Protein AF-A0A259RGH3-F1 (afdb_monomer_lite)

Structure (mmCIF, N/CA/C/O backbone):
data_AF-A0A259RGH3-F1
#
_entry.id   AF-A0A259RGH3-F1
#
loop_
_atom_site.group_PDB
_atom_site.id
_atom_site.type_symbol
_atom_site.label_atom_id
_atom_site.label_alt_id
_atom_site.label_comp_id
_atom_site.label_asym_id
_atom_site.label_entity_id
_atom_site.label_seq_id
_atom_site.pdbx_PDB_ins_code
_atom_site.Cartn_x
_atom_site.Cartn_y
_atom_site.Cartn_z
_atom_site.occupancy
_atom_site.B_iso_or_equiv
_atom_site.auth_seq_id
_atom_site.auth_comp_id
_atom_site.auth_asym_id
_atom_site.auth_atom_id
_atom_site.pdbx_PDB_model_num
ATOM 1 N N . ALA A 1 1 ? 30.857 -20.198 -21.479 1.00 53.97 1 ALA A N 1
ATOM 2 C CA . ALA A 1 1 ? 29.963 -19.328 -22.277 1.00 53.97 1 ALA A CA 1
ATOM 3 C C . ALA A 1 1 ? 29.458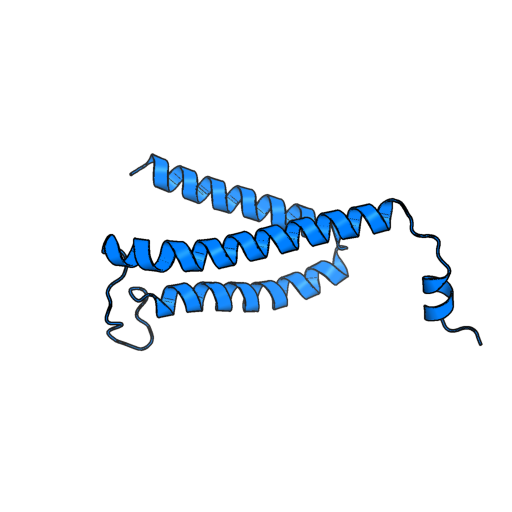 -18.196 -21.386 1.00 53.97 1 ALA A C 1
ATOM 5 O O . ALA A 1 1 ? 29.172 -18.484 -20.229 1.00 53.97 1 ALA A O 1
ATOM 6 N N . PRO A 1 2 ? 29.380 -16.932 -21.845 1.00 65.44 2 PRO A N 1
ATOM 7 C CA . PRO A 1 2 ? 28.817 -15.862 -21.025 1.00 65.44 2 PRO A CA 1
ATOM 8 C C . PRO A 1 2 ? 27.356 -16.197 -20.706 1.00 65.44 2 PRO A C 1
ATOM 10 O O . PRO A 1 2 ? 26.557 -16.416 -21.618 1.00 65.44 2 PRO A O 1
ATOM 13 N N . THR A 1 3 ? 27.034 -16.291 -19.418 1.00 82.12 3 THR A N 1
ATOM 14 C CA . THR A 1 3 ? 25.690 -16.603 -18.925 1.00 82.12 3 THR A CA 1
ATOM 15 C C . THR A 1 3 ? 24.728 -15.462 -19.257 1.00 82.12 3 THR A C 1
ATOM 17 O O . THR A 1 3 ? 25.129 -14.304 -19.386 1.00 82.12 3 THR A O 1
ATOM 20 N N . ILE A 1 4 ? 23.441 -15.778 -19.409 1.00 77.31 4 ILE A N 1
ATOM 21 C CA . ILE A 1 4 ? 22.385 -14.796 -19.711 1.00 77.31 4 ILE A CA 1
ATOM 22 C C . ILE A 1 4 ? 22.381 -13.658 -18.671 1.00 77.31 4 ILE A C 1
ATOM 24 O O . ILE A 1 4 ? 22.242 -12.495 -19.041 1.00 77.31 4 ILE A O 1
ATOM 28 N N . ALA A 1 5 ? 22.667 -13.975 -17.404 1.00 75.25 5 ALA A N 1
ATOM 29 C CA . ALA A 1 5 ? 22.832 -13.005 -16.320 1.00 75.25 5 ALA A CA 1
ATOM 30 C C . ALA A 1 5 ? 23.912 -11.949 -16.618 1.00 75.25 5 ALA A C 1
ATOM 32 O O . ALA A 1 5 ? 23.647 -10.754 -16.532 1.00 75.25 5 ALA A O 1
ATOM 33 N N . ALA A 1 6 ? 25.088 -12.369 -17.096 1.00 79.62 6 ALA A N 1
ATOM 34 C CA . ALA A 1 6 ? 26.173 -11.450 -17.426 1.00 79.62 6 ALA A CA 1
ATOM 35 C C . ALA A 1 6 ? 25.839 -10.522 -18.604 1.00 79.62 6 ALA A C 1
ATOM 37 O O . ALA A 1 6 ? 26.497 -9.501 -18.762 1.00 79.62 6 ALA A O 1
ATOM 38 N N . ARG A 1 7 ? 24.858 -10.858 -19.457 1.00 78.75 7 ARG A N 1
ATOM 39 C CA . ARG A 1 7 ? 24.361 -9.952 -20.508 1.00 78.75 7 ARG A CA 1
ATOM 40 C C . ARG A 1 7 ? 23.325 -8.966 -19.975 1.00 78.75 7 ARG A C 1
ATOM 42 O O . ARG A 1 7 ? 23.298 -7.838 -20.451 1.00 78.75 7 ARG A O 1
ATOM 49 N N . ILE A 1 8 ? 22.516 -9.378 -18.999 1.00 74.81 8 ILE A N 1
ATOM 50 C CA . ILE A 1 8 ? 21.540 -8.513 -18.328 1.00 74.81 8 ILE A CA 1
ATOM 51 C C . ILE A 1 8 ? 22.256 -7.429 -17.511 1.00 74.81 8 ILE A C 1
ATOM 53 O O . ILE A 1 8 ? 21.895 -6.265 -17.639 1.00 74.81 8 ILE A O 1
ATOM 57 N N . ASP A 1 9 ? 23.326 -7.769 -16.786 1.00 76.62 9 ASP A N 1
ATOM 58 C CA . ASP A 1 9 ? 24.117 -6.792 -16.010 1.00 76.62 9 ASP A CA 1
ATOM 59 C C . ASP A 1 9 ? 24.797 -5.722 -16.874 1.00 76.62 9 ASP A C 1
ATOM 61 O O . ASP A 1 9 ? 25.083 -4.619 -16.417 1.00 7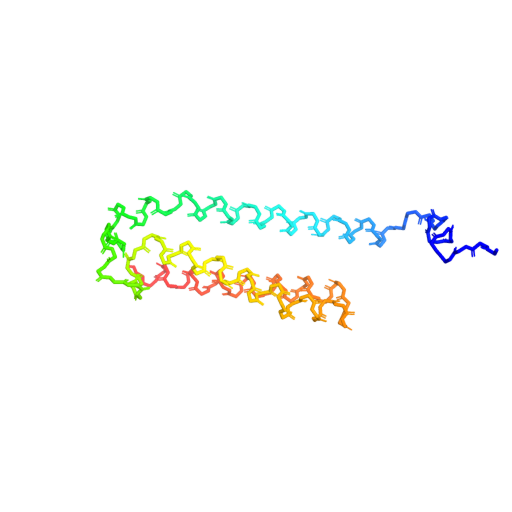6.62 9 ASP A O 1
ATOM 65 N N . ARG A 1 10 ? 25.063 -6.036 -18.146 1.00 80.12 10 ARG A N 1
ATOM 66 C CA . ARG A 1 10 ? 25.689 -5.103 -19.094 1.00 80.12 10 ARG A CA 1
ATOM 67 C C . ARG A 1 10 ? 24.685 -4.149 -19.731 1.00 80.12 10 ARG A C 1
ATOM 69 O O . ARG A 1 10 ? 25.103 -3.248 -20.457 1.00 80.12 10 ARG A O 1
ATOM 76 N N . LEU A 1 11 ? 23.381 -4.360 -19.532 1.00 73.94 11 LEU A N 1
ATOM 77 C CA . LEU A 1 11 ? 22.373 -3.478 -20.102 1.00 73.94 11 LEU A CA 1
ATOM 78 C C . LEU A 1 11 ? 22.420 -2.132 -19.370 1.00 73.94 11 LEU A C 1
ATOM 80 O O . LEU A 1 11 ? 22.258 -2.091 -18.149 1.00 73.94 11 LEU A O 1
ATOM 84 N N . PRO A 1 12 ? 22.622 -1.018 -20.094 1.00 75.50 12 PRO A N 1
ATOM 85 C CA . PRO A 1 12 ? 22.662 0.292 -19.472 1.00 75.50 12 PRO A CA 1
ATOM 86 C C . PRO A 1 12 ? 21.317 0.575 -18.785 1.00 75.50 12 PRO A C 1
ATOM 88 O O . PRO A 1 12 ? 20.261 0.273 -19.358 1.00 75.50 12 PRO A O 1
AT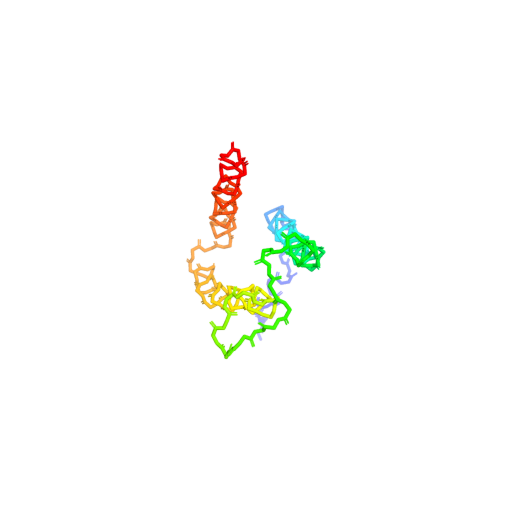OM 91 N N . PRO A 1 13 ? 21.321 1.156 -17.572 1.00 72.12 13 PRO A N 1
ATOM 92 C CA . PRO A 1 13 ? 20.100 1.461 -16.840 1.00 72.12 13 PRO A CA 1
ATOM 93 C C . PRO A 1 13 ? 19.189 2.356 -17.686 1.00 72.12 13 PRO A C 1
ATOM 95 O O . PRO A 1 13 ? 19.475 3.525 -17.947 1.00 72.12 13 PRO A O 1
ATOM 98 N N . SER A 1 14 ? 18.079 1.783 -18.151 1.00 83.12 14 SER A N 1
ATOM 99 C CA . SER A 1 14 ? 17.130 2.481 -19.013 1.00 83.12 14 SER A CA 1
ATOM 100 C C . SER A 1 14 ? 16.132 3.292 -18.187 1.00 83.12 14 SER A C 1
ATOM 102 O O . SER A 1 14 ? 15.783 2.937 -17.056 1.00 83.12 14 SER A O 1
ATOM 104 N N . LYS A 1 15 ? 15.598 4.368 -18.778 1.00 81.81 15 LYS A N 1
ATOM 105 C CA . LYS A 1 15 ? 14.539 5.188 -18.158 1.00 81.81 15 LYS A CA 1
ATOM 106 C C . LYS A 1 15 ? 13.326 4.343 -17.741 1.00 81.81 15 LYS A C 1
ATOM 108 O O . LYS A 1 15 ? 12.723 4.610 -16.709 1.00 81.81 15 LYS A O 1
ATOM 113 N N . THR A 1 16 ? 13.008 3.294 -18.502 1.00 81.56 16 THR A N 1
ATOM 114 C CA . THR A 1 16 ? 11.932 2.344 -18.186 1.00 81.56 16 THR A CA 1
ATOM 115 C C . THR A 1 16 ? 12.182 1.598 -16.878 1.00 81.56 16 THR A C 1
ATOM 117 O O . THR A 1 16 ? 11.281 1.558 -16.043 1.00 81.56 16 THR A O 1
ATOM 120 N N . VAL A 1 17 ? 13.382 1.043 -16.679 1.00 82.50 17 VAL A N 1
ATOM 121 C CA . VAL A 1 17 ? 13.730 0.316 -15.446 1.00 82.50 17 VAL A CA 1
ATOM 122 C C . VAL A 1 17 ? 13.727 1.270 -14.256 1.00 82.50 17 VAL A C 1
ATOM 124 O O . VAL A 1 17 ? 13.128 0.962 -13.232 1.00 82.50 17 VAL A O 1
ATOM 127 N N . ARG A 1 18 ? 14.293 2.473 -14.413 1.00 83.25 18 ARG A N 1
ATOM 128 C CA . ARG A 1 18 ? 14.275 3.496 -13.359 1.00 83.25 18 ARG A CA 1
ATOM 129 C C . ARG A 1 18 ? 12.852 3.889 -12.954 1.00 83.25 18 ARG A C 1
ATOM 131 O O . ARG A 1 18 ? 12.557 3.942 -11.767 1.00 83.25 18 ARG A O 1
ATOM 138 N N . ASN A 1 19 ? 11.961 4.116 -13.920 1.00 83.62 19 ASN A N 1
ATOM 139 C CA . ASN A 1 19 ? 10.564 4.450 -13.631 1.00 83.62 19 ASN A CA 1
ATOM 140 C C . ASN A 1 19 ? 9.828 3.290 -12.948 1.00 83.62 19 ASN A C 1
ATOM 142 O O . ASN A 1 19 ? 9.038 3.526 -12.044 1.00 83.62 19 ASN A O 1
ATOM 146 N N . MET A 1 20 ? 10.099 2.042 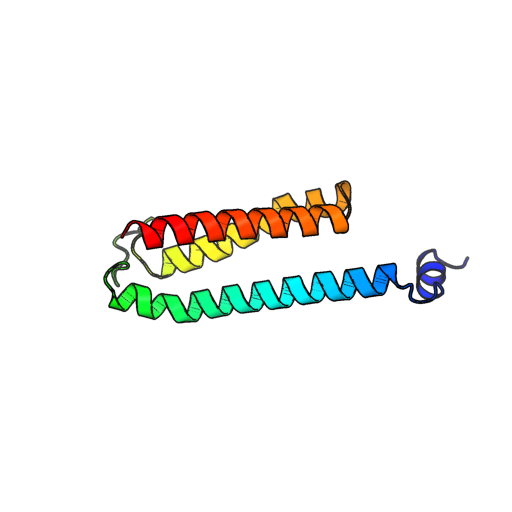-13.344 1.00 79.94 20 MET A N 1
ATOM 147 C CA . MET A 1 20 ? 9.539 0.864 -12.674 1.00 79.94 20 MET A CA 1
ATOM 148 C C . MET A 1 20 ? 10.011 0.751 -11.224 1.00 79.94 20 MET A C 1
ATOM 150 O O . MET A 1 20 ? 9.196 0.457 -10.358 1.00 79.94 20 MET A O 1
ATOM 154 N N . VAL A 1 21 ? 11.294 1.008 -10.956 1.00 85.12 21 VAL A N 1
ATOM 155 C CA . VAL A 1 21 ? 11.837 1.018 -9.590 1.00 85.12 21 VAL A CA 1
ATOM 156 C C . VAL A 1 21 ? 11.178 2.119 -8.765 1.00 85.12 21 VAL A C 1
ATOM 158 O O . VAL A 1 21 ? 10.707 1.832 -7.676 1.00 85.12 21 VAL A O 1
ATOM 161 N N . ILE A 1 22 ? 11.061 3.341 -9.297 1.00 86.06 22 ILE A N 1
ATOM 162 C CA . ILE A 1 22 ? 10.398 4.454 -8.596 1.00 86.06 22 ILE A CA 1
ATOM 163 C C . ILE A 1 22 ? 8.943 4.110 -8.263 1.00 86.06 22 ILE A C 1
ATOM 165 O O . ILE A 1 22 ? 8.520 4.309 -7.129 1.00 86.06 22 ILE A O 1
ATOM 169 N N . LEU A 1 23 ? 8.186 3.575 -9.226 1.00 82.75 23 LEU A N 1
ATOM 170 C CA . LEU A 1 23 ? 6.803 3.154 -8.997 1.00 82.75 23 LEU A CA 1
ATOM 171 C C . LEU A 1 23 ? 6.736 2.058 -7.929 1.00 82.75 23 LEU A C 1
ATOM 173 O O . LEU A 1 23 ? 5.981 2.192 -6.978 1.00 82.75 23 LEU A O 1
ATOM 177 N N . LEU A 1 24 ? 7.574 1.024 -8.021 1.00 83.19 24 LEU A N 1
ATOM 178 C CA . LEU A 1 24 ? 7.610 -0.048 -7.027 1.00 83.19 24 LEU A CA 1
ATOM 179 C C . LEU A 1 24 ? 7.962 0.474 -5.625 1.00 83.19 24 LEU A C 1
ATOM 181 O O . LEU A 1 24 ? 7.334 0.076 -4.649 1.00 83.19 24 LEU A O 1
ATOM 185 N N . SER A 1 25 ? 8.927 1.390 -5.524 1.00 86.94 25 SER A N 1
ATOM 186 C CA . SER A 1 25 ? 9.311 2.025 -4.262 1.00 86.94 25 SER A CA 1
ATOM 187 C C . SER A 1 25 ? 8.196 2.893 -3.681 1.00 86.94 25 SER A C 1
ATOM 189 O O . SER A 1 25 ? 7.984 2.860 -2.474 1.00 86.94 25 SER A O 1
ATOM 191 N N . LEU A 1 26 ? 7.460 3.638 -4.512 1.00 87.75 26 LEU A N 1
ATOM 192 C CA . LEU A 1 26 ? 6.294 4.409 -4.068 1.00 87.75 26 LEU A CA 1
ATOM 193 C C . LEU A 1 26 ? 5.185 3.497 -3.529 1.00 87.75 26 LEU A C 1
ATOM 195 O O . LEU A 1 26 ? 4.600 3.809 -2.496 1.00 87.75 26 LEU A O 1
ATOM 199 N N . GLY A 1 27 ? 4.936 2.360 -4.182 1.00 83.50 27 GLY A N 1
ATOM 200 C CA . GLY A 1 27 ? 3.986 1.354 -3.702 1.00 83.50 27 GLY A CA 1
ATOM 201 C C . GLY A 1 27 ? 4.417 0.742 -2.372 1.00 83.50 27 GLY A C 1
ATOM 202 O O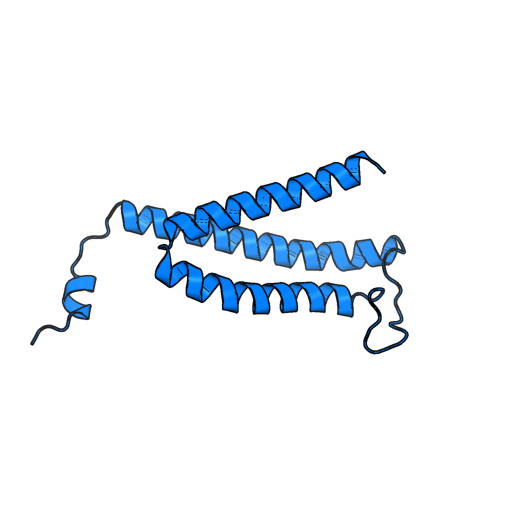 . GLY A 1 27 ? 3.613 0.649 -1.454 1.00 83.50 27 GLY A O 1
ATOM 203 N N . GLY A 1 28 ? 5.707 0.423 -2.228 1.00 84.69 28 GLY A N 1
ATOM 204 C CA . GLY A 1 28 ? 6.255 -0.062 -0.961 1.00 84.69 28 GLY A CA 1
ATOM 205 C C . GLY A 1 28 ? 6.121 0.959 0.173 1.00 84.69 28 GLY A C 1
ATOM 206 O O . GLY A 1 28 ? 5.724 0.602 1.276 1.00 84.69 28 GLY A O 1
ATOM 207 N N . LEU A 1 29 ? 6.385 2.246 -0.087 1.00 87.44 29 LEU A N 1
ATOM 208 C CA . LEU A 1 29 ? 6.152 3.312 0.900 1.00 87.44 29 LEU A CA 1
ATOM 209 C C . LEU A 1 29 ? 4.682 3.405 1.312 1.00 87.44 29 LEU A C 1
ATOM 211 O O . LEU A 1 29 ? 4.389 3.593 2.491 1.00 87.44 29 LEU A O 1
ATOM 215 N N . PHE A 1 30 ? 3.774 3.272 0.348 1.00 83.81 30 PHE A N 1
ATOM 216 C CA . PHE A 1 30 ? 2.343 3.277 0.602 1.00 83.81 30 PHE A CA 1
ATOM 217 C C . PHE A 1 30 ? 1.919 2.102 1.501 1.00 83.81 30 PHE A C 1
ATOM 219 O O . PHE A 1 30 ? 1.187 2.296 2.468 1.00 83.81 30 PHE A O 1
ATOM 226 N N . GLU A 1 31 ? 2.448 0.908 1.245 1.00 84.19 31 GLU A N 1
ATOM 227 C CA . GLU A 1 31 ? 2.186 -0.280 2.060 1.00 84.19 31 GLU A CA 1
ATOM 228 C C . GLU A 1 31 ? 2.693 -0.119 3.502 1.00 84.19 31 GLU A C 1
ATOM 230 O O . GLU A 1 31 ? 1.980 -0.440 4.453 1.00 84.19 31 GLU A O 1
ATOM 235 N N . PHE A 1 32 ? 3.879 0.470 3.697 1.00 86.50 32 PHE A N 1
ATOM 236 C CA . PHE A 1 32 ? 4.361 0.804 5.042 1.00 86.50 32 PHE A CA 1
ATOM 237 C C . PHE A 1 32 ? 3.482 1.846 5.736 1.00 86.50 32 PHE A C 1
ATOM 239 O O . PHE A 1 32 ? 3.206 1.711 6.928 1.00 86.50 32 PHE A O 1
ATOM 246 N N . TYR A 1 33 ? 3.041 2.875 5.009 1.00 86.69 33 TYR A N 1
ATOM 247 C CA . TYR A 1 33 ? 2.123 3.878 5.542 1.00 86.69 33 TYR A CA 1
ATOM 248 C C . TYR A 1 33 ? 0.822 3.237 6.038 1.00 86.69 33 TYR A C 1
ATOM 250 O O . TYR A 1 33 ? 0.421 3.506 7.168 1.00 86.69 33 TYR A O 1
ATOM 258 N N . ASP A 1 34 ? 0.210 2.355 5.245 1.00 83.06 34 ASP A N 1
ATOM 259 C CA . ASP A 1 34 ? -1.041 1.672 5.596 1.00 83.06 34 ASP A CA 1
ATOM 260 C C . ASP A 1 34 ? -0.880 0.732 6.804 1.00 83.06 34 ASP A C 1
ATOM 262 O O . ASP A 1 34 ? -1.710 0.709 7.719 1.00 83.06 34 ASP A O 1
ATOM 266 N N . LEU A 1 35 ? 0.248 0.019 6.877 1.00 85.44 35 LEU A N 1
ATOM 267 C CA . LEU A 1 35 ? 0.560 -0.873 7.993 1.00 85.44 35 LEU A CA 1
ATOM 268 C C . LEU A 1 35 ? 0.750 -0.093 9.303 1.00 85.44 35 LEU A C 1
ATOM 270 O O . LEU A 1 35 ? 0.208 -0.475 10.346 1.00 85.44 35 LEU A O 1
ATOM 274 N N . PHE A 1 36 ? 1.465 1.036 9.260 1.00 87.44 36 PHE A N 1
ATOM 275 C CA . PHE A 1 36 ? 1.604 1.909 10.426 1.00 87.44 36 PHE A CA 1
ATOM 276 C C . PHE A 1 36 ? 0.287 2.586 10.796 1.00 87.44 36 PHE A C 1
ATOM 278 O O . PHE A 1 36 ? -0.059 2.630 11.976 1.00 87.44 36 PHE A O 1
ATOM 285 N N . LEU A 1 37 ? -0.473 3.071 9.813 1.00 85.12 37 LEU A N 1
ATOM 286 C CA . LEU A 1 37 ? -1.793 3.656 10.026 1.00 85.12 37 LEU A CA 1
ATOM 287 C C . LEU A 1 37 ? -2.702 2.668 10.765 1.00 85.12 37 LEU A C 1
ATOM 289 O O . LEU A 1 37 ? -3.286 3.014 11.789 1.00 85.12 37 LEU A O 1
ATOM 293 N N . THR A 1 38 ? -2.741 1.416 10.315 1.00 80.50 38 THR A N 1
ATOM 294 C CA . THR A 1 38 ? -3.503 0.346 10.961 1.00 80.50 38 THR A CA 1
ATOM 295 C C . THR A 1 38 ? -3.091 0.147 12.424 1.00 80.50 38 THR A C 1
ATOM 297 O O . THR A 1 38 ? -3.950 0.059 13.308 1.00 80.50 38 THR A O 1
ATOM 300 N N . ALA A 1 39 ? -1.785 0.143 12.709 1.00 81.12 39 ALA A N 1
ATOM 301 C CA . ALA A 1 39 ? -1.268 0.028 14.071 1.00 81.12 39 ALA A CA 1
ATOM 302 C C . ALA A 1 39 ? -1.656 1.226 14.962 1.00 81.12 39 ALA A C 1
ATOM 304 O O . ALA A 1 39 ? -1.968 1.038 16.139 1.00 81.12 39 ALA A O 1
ATOM 305 N N . TYR A 1 40 ? -1.683 2.445 14.414 1.00 82.94 40 TYR A N 1
ATOM 306 C CA . TYR A 1 40 ? -2.067 3.657 15.147 1.00 82.94 40 TYR A CA 1
ATOM 307 C C . TYR A 1 40 ? -3.579 3.803 15.350 1.00 82.94 40 TYR A C 1
ATOM 309 O O . TYR A 1 40 ? -4.005 4.308 16.391 1.00 82.94 40 TYR A O 1
ATOM 317 N N . ILE A 1 41 ? -4.401 3.369 14.391 1.00 81.38 41 ILE A N 1
ATOM 318 C CA . ILE A 1 41 ? -5.862 3.462 14.496 1.00 81.38 41 ILE A CA 1
ATOM 319 C C . ILE A 1 41 ? -6.411 2.372 15.434 1.00 81.38 41 ILE A C 1
ATOM 321 O O . ILE A 1 41 ? -7.391 2.624 16.138 1.00 81.38 41 ILE A O 1
ATOM 325 N N . ALA A 1 42 ? -5.776 1.197 15.532 1.00 73.44 42 ALA A N 1
ATOM 326 C CA . ALA A 1 42 ? -6.260 0.085 16.362 1.00 73.44 42 ALA A CA 1
ATOM 327 C C . ALA A 1 42 ? -6.592 0.471 17.832 1.00 73.44 42 ALA A C 1
ATOM 329 O O . ALA A 1 42 ? -7.694 0.153 18.291 1.00 73.44 42 ALA A O 1
ATOM 330 N N . PRO A 1 43 ? -5.745 1.217 18.575 1.0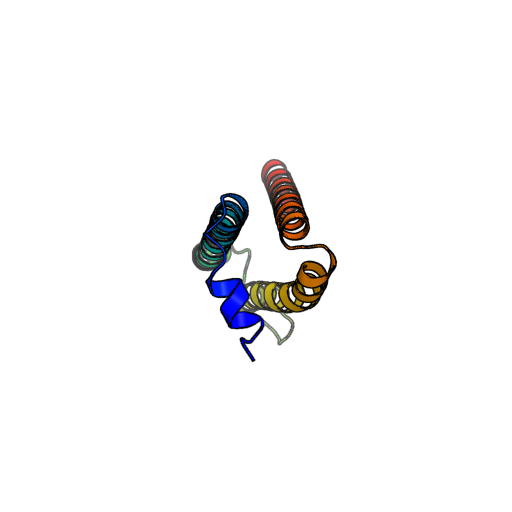0 69.44 43 PRO A N 1
ATOM 331 C CA . PRO A 1 43 ? -6.094 1.730 19.907 1.00 69.44 43 PRO A CA 1
ATOM 332 C C . PRO A 1 43 ? -7.244 2.756 19.916 1.00 69.44 43 PRO A C 1
ATOM 334 O O . PRO A 1 43 ? -7.990 2.842 20.893 1.00 69.44 43 PRO A O 1
ATOM 337 N N . GLY A 1 44 ? -7.402 3.548 18.851 1.00 70.69 44 GLY A N 1
ATOM 338 C CA . GLY A 1 44 ? -8.498 4.514 18.700 1.00 70.69 44 GLY A CA 1
ATOM 339 C C . GLY A 1 44 ? -9.851 3.840 18.444 1.00 70.69 44 GLY A C 1
ATOM 340 O O . GLY A 1 44 ? -10.862 4.218 19.039 1.00 70.69 44 GLY A O 1
ATOM 341 N N . LEU A 1 45 ? -9.864 2.779 17.633 1.00 71.62 45 LEU A N 1
ATOM 342 C CA . LEU A 1 45 ? -11.032 1.913 17.415 1.00 71.62 45 LEU A CA 1
ATOM 343 C C . LEU A 1 45 ? -11.447 1.170 18.696 1.00 71.62 45 LEU A C 1
ATOM 345 O O . LEU A 1 45 ? -12.632 0.960 18.952 1.00 71.62 45 LEU A O 1
ATOM 349 N N . PHE A 1 46 ? -10.477 0.832 19.546 1.00 65.44 46 PHE A N 1
ATOM 350 C CA . PHE A 1 46 ? -10.741 0.290 20.875 1.00 65.44 46 PHE A CA 1
ATOM 351 C C . PHE A 1 46 ? -11.399 1.321 21.806 1.00 65.44 46 PHE A C 1
ATOM 353 O O . PHE A 1 46 ? -12.417 1.036 22.434 1.00 65.44 46 PHE A O 1
ATOM 360 N N . LYS A 1 47 ? -10.865 2.550 21.864 1.00 61.47 47 LYS A N 1
ATOM 361 C CA . LYS A 1 47 ? -11.431 3.627 22.698 1.00 61.47 47 LYS A CA 1
ATOM 362 C C . LYS A 1 47 ? -12.825 4.082 22.259 1.00 61.47 47 LYS A C 1
ATOM 364 O O . LYS A 1 47 ? -13.597 4.521 23.103 1.00 61.47 47 LYS A O 1
ATOM 369 N N . SER A 1 48 ? -13.145 3.984 20.970 1.00 63.66 48 SER A N 1
ATOM 370 C CA . SER A 1 48 ? -14.466 4.332 20.422 1.00 63.66 48 SER A CA 1
ATOM 371 C C . SER A 1 48 ? -15.528 3.241 20.621 1.00 63.66 48 SER A C 1
ATOM 373 O O . SER A 1 48 ? -16.671 3.428 20.217 1.00 63.66 48 SER A O 1
ATOM 375 N N . GLY A 1 49 ? -15.184 2.114 21.259 1.00 59.81 49 GLY A N 1
ATOM 376 C CA . GLY A 1 49 ? -16.127 1.037 21.572 1.00 59.81 49 GLY A CA 1
ATOM 377 C C . GLY A 1 49 ? -16.509 0.155 20.379 1.00 59.81 49 GLY A C 1
ATOM 378 O O . GLY A 1 49 ? -17.350 -0.727 20.532 1.00 59.81 49 GLY A O 1
ATOM 379 N N . VAL A 1 50 ? -15.884 0.356 19.211 1.00 60.59 50 VAL A N 1
ATOM 380 C CA . VAL A 1 50 ? -16.083 -0.478 18.011 1.00 60.59 50 VAL A CA 1
ATOM 381 C C . VAL A 1 50 ? -15.485 -1.877 18.212 1.00 60.59 50 VAL A C 1
ATOM 383 O O . VAL A 1 50 ? -16.041 -2.861 17.729 1.00 60.59 50 VAL A O 1
ATOM 386 N N . PHE A 1 51 ? -14.394 -1.982 18.981 1.00 58.88 51 PHE A N 1
ATOM 387 C CA . PHE A 1 51 ? -13.784 -3.255 19.374 1.00 58.88 51 PHE A CA 1
ATOM 388 C C . PHE A 1 51 ? -13.795 -3.449 20.895 1.00 58.88 51 PHE A C 1
ATOM 390 O O . PHE A 1 51 ? -13.387 -2.573 21.654 1.00 58.88 51 PHE A O 1
ATOM 397 N N . THR A 1 52 ? -14.212 -4.628 21.354 1.00 54.34 52 THR A N 1
ATOM 398 C CA . THR A 1 52 ? -14.205 -5.028 22.771 1.00 54.34 52 THR A CA 1
ATOM 399 C C . THR A 1 52 ? -12.926 -5.784 23.138 1.00 54.34 52 THR A C 1
ATOM 401 O O . THR A 1 52 ? -12.425 -6.596 22.364 1.00 54.34 52 THR A O 1
ATOM 404 N N . ALA A 1 53 ? -12.415 -5.571 24.358 1.00 52.25 53 ALA A N 1
ATOM 405 C CA . ALA A 1 53 ? -11.130 -6.120 24.832 1.00 52.25 53 ALA A CA 1
ATOM 406 C C . ALA A 1 53 ? -11.083 -7.649 24.884 1.00 52.25 53 ALA A C 1
ATOM 408 O O . ALA A 1 53 ? -10.016 -8.251 24.838 1.00 52.25 53 ALA A O 1
ATOM 409 N N . THR A 1 54 ? -12.249 -8.278 25.019 1.00 46.59 54 THR A N 1
ATOM 410 C CA . THR A 1 54 ? -12.370 -9.715 25.231 1.00 46.59 54 THR A CA 1
ATOM 411 C C . THR A 1 54 ? -12.999 -10.355 24.008 1.00 46.59 54 THR A C 1
ATOM 413 O O . THR A 1 54 ? -14.197 -10.246 23.759 1.00 46.59 54 THR A O 1
ATOM 416 N N . THR A 1 55 ? -12.164 -11.056 23.254 1.00 46.22 55 THR A N 1
ATOM 417 C CA . THR A 1 55 ? -12.605 -12.014 22.247 1.00 46.22 55 THR A CA 1
ATOM 418 C C . THR A 1 55 ? -13.280 -13.175 22.983 1.00 46.22 55 THR A C 1
ATOM 420 O O . THR A 1 55 ? -12.605 -13.948 23.654 1.00 46.22 55 THR A O 1
ATOM 423 N N . LYS A 1 56 ? -14.614 -13.295 22.911 1.00 51.28 56 LYS A N 1
ATOM 424 C CA . LYS A 1 56 ? -15.358 -14.389 23.574 1.00 51.28 56 LYS A CA 1
ATOM 425 C C . LYS A 1 56 ? -15.142 -15.777 22.929 1.00 51.28 56 LYS A C 1
ATOM 427 O O . LYS A 1 56 ? -15.698 -16.754 23.415 1.00 51.28 56 LYS A O 1
ATOM 432 N N . GLY A 1 57 ? -14.326 -15.897 21.877 1.00 54.00 57 GLY A N 1
ATOM 433 C CA . GLY A 1 57 ? -13.954 -17.180 21.266 1.00 54.00 57 GLY A CA 1
ATOM 434 C C . GLY A 1 57 ? -13.077 -17.026 20.019 1.00 54.00 57 GLY A C 1
ATOM 435 O O . GLY A 1 57 ? -12.948 -15.928 19.492 1.00 54.00 57 GLY A O 1
ATOM 436 N N . LEU A 1 58 ? -12.510 -18.127 19.513 1.00 53.28 58 LEU A N 1
ATOM 437 C CA . LEU A 1 58 ? -11.562 -18.165 18.377 1.00 53.28 58 LEU A CA 1
ATOM 438 C C . LEU A 1 58 ? -12.060 -17.500 17.065 1.00 53.28 58 LEU A C 1
ATOM 440 O O . LEU A 1 58 ? -11.248 -17.228 16.188 1.00 53.28 58 LEU A O 1
ATOM 444 N N . PHE A 1 59 ? -13.358 -17.186 16.948 1.00 55.56 59 PHE A N 1
ATOM 445 C CA . PHE A 1 59 ? -13.998 -16.498 15.810 1.00 55.56 59 PHE A CA 1
ATOM 446 C C . PHE A 1 59 ? -14.637 -15.143 16.182 1.00 55.56 59 PHE A C 1
ATOM 448 O O . PHE A 1 59 ? -15.618 -14.711 15.579 1.00 55.56 59 PHE A O 1
ATOM 455 N N . GLY A 1 60 ? -14.141 -14.465 17.218 1.00 57.19 60 GLY A N 1
ATOM 456 C CA . GLY A 1 60 ? -14.661 -13.154 17.603 1.00 57.19 60 GLY A CA 1
ATOM 457 C C . GLY A 1 60 ? -14.152 -12.032 16.695 1.00 57.19 60 GLY A C 1
ATOM 458 O O . GLY A 1 60 ? -13.067 -11.514 16.934 1.00 57.19 60 GLY A O 1
ATOM 459 N N . PHE A 1 61 ? -14.966 -11.581 15.735 1.00 59.19 61 PHE A N 1
ATOM 460 C CA . PHE A 1 61 ? -14.700 -10.404 14.877 1.00 59.19 61 PHE A CA 1
ATOM 461 C C . PHE A 1 61 ? -14.669 -9.053 15.625 1.00 59.19 61 PHE A C 1
ATOM 463 O O . PHE A 1 61 ? -14.532 -7.996 15.020 1.00 59.19 61 PHE A O 1
ATOM 470 N N . GLN A 1 62 ? -14.844 -9.073 16.946 1.00 59.22 62 GLN A N 1
ATOM 471 C CA . GLN A 1 62 ? -14.969 -7.885 17.794 1.00 59.22 62 GLN A CA 1
ATOM 472 C C . GLN A 1 62 ? -13.665 -7.526 18.522 1.00 59.22 62 GLN A C 1
ATOM 474 O O . GLN A 1 62 ? -13.636 -6.552 19.271 1.00 59.22 62 GLN A O 1
ATOM 479 N N . GLY A 1 63 ? -12.603 -8.322 18.359 1.00 64.62 63 GLY A N 1
ATOM 480 C CA . GLY A 1 63 ? -11.320 -8.107 19.026 1.00 64.62 63 GLY A CA 1
ATOM 481 C C . GLY A 1 63 ? -10.268 -7.488 18.108 1.00 64.62 63 GLY A C 1
ATOM 482 O O . GLY A 1 63 ? -10.215 -7.795 16.918 1.00 64.62 63 GLY A O 1
ATOM 483 N N . ILE A 1 64 ? -9.349 -6.709 18.685 1.00 68.75 64 ILE A N 1
ATOM 484 C CA . ILE A 1 64 ? -8.185 -6.135 17.978 1.00 68.75 64 ILE A CA 1
ATOM 485 C C . ILE A 1 64 ? -7.366 -7.229 17.269 1.00 68.75 64 ILE A C 1
ATOM 487 O O . ILE A 1 64 ? -6.872 -7.024 16.164 1.00 68.75 64 ILE A O 1
ATOM 491 N N . ALA A 1 65 ? -7.275 -8.421 17.867 1.00 73.06 65 ALA A N 1
ATOM 492 C CA . ALA A 1 65 ? -6.591 -9.563 17.267 1.00 73.06 65 ALA A CA 1
ATOM 493 C C . ALA A 1 65 ? -7.213 -9.987 15.926 1.00 73.06 65 ALA A C 1
ATOM 495 O O . ALA A 1 65 ? -6.477 -10.301 14.999 1.00 73.06 65 ALA A O 1
ATOM 496 N N . SER A 1 66 ? -8.545 -9.950 15.795 1.00 76.31 66 SER A N 1
ATOM 497 C CA . SER A 1 66 ? -9.233 -10.282 14.540 1.00 76.31 66 SER A CA 1
ATOM 498 C C . SER A 1 66 ? -9.011 -9.224 13.455 1.00 76.31 66 SER A C 1
ATOM 500 O O . SER A 1 66 ? -8.845 -9.575 12.291 1.00 76.31 66 SER A O 1
ATOM 502 N N . PHE A 1 67 ? -8.914 -7.949 13.843 1.00 77.12 67 PHE A N 1
ATOM 503 C CA . PHE A 1 67 ? -8.582 -6.842 12.945 1.00 77.12 67 PHE A CA 1
ATOM 504 C C . PHE A 1 67 ? -7.159 -6.976 12.383 1.00 77.12 67 PHE A C 1
ATOM 506 O O . PHE A 1 67 ? -6.959 -6.938 11.172 1.00 77.12 67 PHE A O 1
ATOM 513 N N . VAL A 1 68 ? -6.178 -7.235 13.254 1.00 80.44 68 VAL A N 1
ATOM 514 C CA . VAL A 1 68 ? -4.789 -7.481 12.837 1.00 80.44 68 VAL A CA 1
ATOM 515 C C . VAL A 1 68 ? -4.684 -8.767 12.012 1.00 80.44 68 VAL A C 1
ATOM 517 O O . VAL A 1 68 ? -4.022 -8.784 10.977 1.00 80.44 68 VAL A O 1
ATOM 520 N N . ALA A 1 69 ? -5.370 -9.837 12.427 1.00 82.94 69 ALA A N 1
ATOM 521 C CA . ALA A 1 69 ? -5.395 -11.094 11.688 1.00 82.94 69 ALA A CA 1
ATOM 522 C C . ALA A 1 69 ? -5.962 -10.907 10.277 1.00 82.94 69 ALA A C 1
ATOM 524 O O . ALA A 1 69 ? -5.365 -11.414 9.336 1.00 82.94 69 ALA A O 1
ATOM 525 N N . ALA A 1 70 ? -7.049 -10.147 10.107 1.00 83.94 70 ALA A N 1
ATOM 526 C CA . ALA A 1 70 ? -7.628 -9.851 8.798 1.00 83.94 70 ALA A CA 1
ATOM 527 C C . ALA A 1 70 ? -6.645 -9.119 7.868 1.00 83.94 70 ALA A C 1
ATOM 529 O O . ALA A 1 70 ? -6.572 -9.468 6.691 1.00 83.94 70 ALA A O 1
ATOM 530 N N . LEU A 1 71 ? -5.844 -8.178 8.389 1.00 83.44 71 LEU A N 1
ATOM 531 C CA . LEU A 1 71 ? -4.798 -7.504 7.609 1.00 83.44 71 LEU A CA 1
ATOM 532 C C . LEU A 1 71 ? -3.746 -8.501 7.099 1.00 83.44 71 LEU A C 1
ATOM 534 O O . LEU A 1 71 ? -3.472 -8.556 5.901 1.00 83.44 71 LEU A O 1
ATOM 538 N N . PHE A 1 72 ? -3.202 -9.347 7.977 1.00 85.56 72 PHE A N 1
ATOM 539 C CA . PHE A 1 72 ? -2.203 -10.346 7.577 1.00 85.56 72 PHE A CA 1
ATOM 540 C C . PHE A 1 72 ? -2.771 -11.426 6.651 1.00 85.56 72 PHE A C 1
ATOM 542 O O . PHE A 1 72 ? -2.090 -11.865 5.725 1.00 85.56 72 PHE A O 1
ATOM 549 N N . LEU A 1 73 ? -4.019 -11.841 6.870 1.00 88.06 73 LEU A N 1
ATOM 550 C CA . LEU A 1 73 ? -4.711 -12.801 6.011 1.00 88.06 73 LEU A CA 1
ATOM 551 C C . LEU A 1 73 ? -4.938 -12.193 4.618 1.00 88.06 73 LEU A C 1
ATOM 553 O O . LEU A 1 73 ? -4.692 -12.857 3.615 1.00 88.06 73 LEU A O 1
ATOM 557 N N . GLY A 1 74 ? -5.301 -10.909 4.551 1.00 85.19 74 GLY A N 1
ATOM 558 C CA . GLY A 1 74 ? -5.390 -10.142 3.310 1.00 85.19 74 GLY A CA 1
ATOM 559 C C . GLY A 1 74 ? -4.057 -10.062 2.562 1.00 85.19 74 GLY A C 1
ATOM 560 O O . GLY A 1 74 ? -4.030 -10.319 1.361 1.00 85.19 74 GLY A O 1
ATOM 561 N N . LEU A 1 75 ? -2.944 -9.795 3.257 1.00 85.94 75 LEU A N 1
ATOM 562 C CA . LEU A 1 75 ? -1.600 -9.798 2.659 1.00 85.94 75 LEU A CA 1
ATOM 563 C C . LEU A 1 75 ? -1.211 -11.188 2.137 1.00 85.94 75 LEU A C 1
ATOM 565 O O . LEU A 1 75 ? -0.705 -11.323 1.023 1.00 85.94 75 LEU A O 1
ATOM 569 N N . TRP A 1 76 ? -1.476 -12.242 2.908 1.00 88.50 76 TRP A N 1
ATOM 570 C CA . TRP A 1 76 ? -1.171 -13.614 2.500 1.00 88.50 76 TRP A CA 1
ATOM 571 C C . TRP A 1 76 ? -1.965 -14.031 1.256 1.00 88.50 76 TRP A C 1
ATOM 573 O O . TRP A 1 76 ? -1.389 -14.487 0.271 1.00 88.50 76 TRP A O 1
ATOM 583 N N . VAL A 1 77 ? -3.280 -13.802 1.260 1.00 87.81 77 VAL A N 1
ATOM 584 C CA . VAL A 1 77 ? -4.144 -14.069 0.102 1.00 87.81 77 VAL A CA 1
ATOM 585 C C . VAL A 1 77 ? -3.708 -13.211 -1.086 1.00 87.81 77 VAL A C 1
ATOM 587 O O . VAL A 1 77 ? -3.507 -13.726 -2.185 1.00 87.81 77 VAL A O 1
ATOM 590 N N . GLY A 1 78 ? -3.503 -11.913 -0.866 1.00 83.31 78 GLY A N 1
ATOM 591 C CA . GLY A 1 78 ? -3.095 -10.964 -1.894 1.00 83.31 78 GLY A CA 1
ATOM 592 C C . GLY A 1 78 ? -1.796 -11.376 -2.577 1.00 83.31 78 GLY A C 1
ATOM 593 O O . GLY A 1 78 ? -1.757 -11.451 -3.801 1.00 83.31 78 GLY A O 1
ATOM 594 N N . THR A 1 79 ? -0.757 -11.727 -1.818 1.00 83.94 79 THR A N 1
ATOM 595 C CA . THR A 1 79 ? 0.515 -12.177 -2.403 1.00 83.94 79 THR A CA 1
ATOM 596 C C . THR A 1 79 ? 0.349 -13.458 -3.221 1.00 83.94 79 THR A C 1
ATOM 598 O O . THR A 1 79 ? 0.821 -13.503 -4.350 1.00 83.94 79 THR A O 1
ATOM 601 N N . LEU A 1 80 ? -0.398 -14.463 -2.756 1.00 85.50 80 LEU A N 1
ATOM 602 C CA . LEU A 1 80 ? -0.595 -15.704 -3.522 1.00 85.50 80 LEU A CA 1
ATOM 603 C C . LEU A 1 80 ? -1.254 -15.477 -4.889 1.00 85.50 80 LEU A C 1
ATOM 605 O O . LEU A 1 80 ? -0.783 -15.999 -5.902 1.00 85.50 80 LEU A O 1
ATOM 609 N N . PHE A 1 81 ? -2.332 -14.692 -4.930 1.00 81.75 81 PHE A N 1
ATOM 610 C CA . PHE A 1 81 ? -3.074 -14.459 -6.171 1.00 81.75 81 PHE A CA 1
ATOM 611 C C . PHE A 1 81 ? -2.390 -13.423 -7.072 1.00 81.75 81 PHE A C 1
ATOM 613 O O . PHE A 1 81 ? -2.323 -13.602 -8.291 1.00 81.75 81 PHE A O 1
ATOM 620 N N . VAL A 1 82 ? -1.849 -12.351 -6.490 1.00 78.62 82 VAL A N 1
ATOM 621 C CA . VAL A 1 82 ? -1.264 -11.236 -7.244 1.00 78.62 82 VAL A CA 1
ATOM 622 C C . VAL A 1 82 ? 0.156 -11.551 -7.712 1.00 78.62 82 VAL A C 1
ATOM 624 O O . VAL A 1 82 ? 0.525 -11.094 -8.791 1.00 78.62 82 VAL A O 1
ATOM 627 N N . SER A 1 83 ? 0.943 -12.368 -6.999 1.00 77.94 83 SER A N 1
ATOM 628 C CA . SER A 1 83 ? 2.280 -12.774 -7.464 1.00 77.94 83 SER A CA 1
ATOM 629 C C . SER A 1 83 ? 2.204 -13.535 -8.785 1.00 77.94 83 SER A C 1
ATOM 631 O O . SER A 1 83 ? 2.878 -13.162 -9.744 1.00 77.94 83 SER A O 1
ATOM 633 N N . TRP A 1 84 ? 1.305 -14.519 -8.887 1.00 78.19 84 TRP A N 1
ATOM 634 C CA . TRP A 1 84 ? 1.092 -15.250 -10.139 1.00 78.19 84 TRP A CA 1
ATOM 635 C C . TRP A 1 84 ? 0.571 -14.342 -11.263 1.00 78.19 84 TRP A C 1
ATOM 637 O O . TRP A 1 84 ? 0.992 -14.446 -12.418 1.00 78.19 84 TRP A O 1
ATOM 647 N N . LEU A 1 85 ? -0.325 -13.409 -10.926 1.00 76.69 85 LEU A N 1
ATOM 648 C CA . LEU A 1 85 ? -0.870 -12.449 -11.883 1.00 76.69 85 LEU A CA 1
ATOM 649 C C . LEU A 1 85 ? 0.201 -11.464 -12.393 1.00 76.69 85 LEU A C 1
ATOM 651 O O . LEU A 1 85 ? 0.232 -11.144 -13.582 1.00 76.69 85 LEU A O 1
ATOM 655 N N . SER A 1 86 ? 1.101 -11.016 -11.515 1.00 71.62 86 SER A N 1
ATOM 656 C CA . SER A 1 86 ? 2.196 -10.078 -11.809 1.00 71.62 86 SER A CA 1
ATOM 657 C C . SER A 1 86 ? 3.189 -10.636 -12.814 1.00 71.62 86 SER A C 1
ATOM 659 O O . SER A 1 86 ? 3.593 -9.930 -13.746 1.00 71.62 86 SER A O 1
ATOM 661 N N . ASP A 1 87 ? 3.500 -11.923 -12.688 1.00 75.81 87 ASP A N 1
ATOM 662 C CA . ASP A 1 87 ? 4.422 -12.601 -13.591 1.00 75.81 87 ASP A CA 1
ATOM 663 C C . ASP A 1 87 ? 3.808 -12.818 -14.984 1.00 75.81 87 ASP A C 1
ATOM 665 O O . ASP A 1 87 ? 4.526 -12.802 -15.985 1.00 75.81 87 ASP A O 1
ATOM 669 N N . ARG A 1 88 ? 2.475 -12.953 -15.080 1.00 76.38 88 ARG A N 1
ATOM 670 C CA . ARG A 1 88 ? 1.778 -13.237 -16.347 1.00 76.38 88 ARG A CA 1
ATOM 671 C C . ARG A 1 88 ? 1.350 -11.996 -17.130 1.00 76.38 88 ARG A C 1
ATOM 673 O O . ARG A 1 88 ? 1.467 -11.985 -18.353 1.00 76.38 88 ARG A O 1
ATOM 680 N N . TYR A 1 89 ? 0.843 -10.965 -16.456 1.00 73.94 89 TYR A N 1
ATOM 681 C CA . TYR A 1 89 ? 0.298 -9.758 -17.102 1.00 73.94 89 TYR A CA 1
ATOM 682 C C . TYR A 1 89 ? 1.303 -8.600 -17.177 1.00 73.94 89 TYR A C 1
ATOM 684 O O . TYR A 1 89 ? 1.029 -7.562 -17.782 1.00 73.94 89 TYR A O 1
ATOM 692 N N . GLY A 1 90 ? 2.490 -8.789 -16.600 1.00 72.88 90 GLY A N 1
ATOM 693 C CA . GLY A 1 90 ? 3.554 -7.801 -16.573 1.00 72.88 90 GLY A CA 1
ATOM 694 C C . GLY A 1 90 ? 3.372 -6.770 -15.457 1.00 72.88 90 GLY A C 1
ATOM 695 O O . GLY A 1 90 ? 2.284 -6.256 -15.192 1.00 72.88 90 GLY A O 1
ATOM 696 N N . ARG A 1 91 ? 4.496 -6.401 -14.833 1.00 72.25 91 ARG A N 1
ATOM 697 C CA . ARG A 1 91 ? 4.553 -5.534 -13.641 1.00 72.25 91 ARG A CA 1
ATOM 698 C C . ARG A 1 91 ? 3.828 -4.187 -13.771 1.00 72.25 91 ARG A C 1
ATOM 700 O O . ARG A 1 91 ? 3.320 -3.685 -12.777 1.00 72.25 91 ARG A O 1
ATOM 707 N N . ARG A 1 92 ? 3.766 -3.585 -14.969 1.00 71.56 92 ARG A N 1
ATOM 708 C CA . ARG A 1 92 ? 3.085 -2.288 -15.174 1.00 71.56 92 ARG A CA 1
ATOM 709 C C . ARG A 1 92 ? 1.569 -2.393 -15.009 1.00 71.56 92 ARG A C 1
ATOM 711 O O . ARG A 1 92 ? 0.992 -1.562 -14.321 1.00 71.56 92 ARG A O 1
ATOM 718 N N . ALA A 1 93 ? 0.946 -3.400 -15.621 1.00 77.62 93 ALA A N 1
ATOM 719 C CA . ALA A 1 93 ? -0.503 -3.566 -15.579 1.00 77.62 93 ALA A CA 1
ATOM 720 C C . ALA A 1 93 ? -0.976 -3.876 -14.155 1.00 77.62 93 ALA A C 1
ATOM 722 O O . ALA A 1 93 ? -1.931 -3.272 -13.678 1.00 77.62 93 ALA A O 1
ATOM 723 N N . VAL A 1 94 ? -0.260 -4.757 -13.452 1.00 79.62 94 VAL A N 1
ATOM 724 C CA . VAL A 1 94 ? -0.588 -5.115 -12.066 1.00 79.62 94 VAL A CA 1
ATOM 725 C C . VAL A 1 94 ? -0.484 -3.918 -11.128 1.00 79.62 94 VAL A C 1
ATOM 727 O O . VAL A 1 94 ? -1.364 -3.727 -10.296 1.00 79.62 94 VAL A O 1
ATOM 730 N N . TYR A 1 95 ? 0.520 -3.059 -11.314 1.00 74.81 95 TYR A N 1
ATOM 731 C CA . TYR A 1 95 ? 0.648 -1.842 -10.518 1.00 74.81 95 TYR A CA 1
ATOM 732 C C . TYR A 1 95 ? -0.534 -0.880 -10.728 1.00 74.81 95 TYR A C 1
ATOM 734 O O . TYR A 1 95 ? -1.086 -0.351 -9.767 1.00 74.81 95 TYR A O 1
ATOM 742 N N . THR A 1 96 ? -0.970 -0.679 -11.977 1.00 80.88 96 THR A N 1
ATOM 743 C CA . THR A 1 96 ? -2.142 0.159 -12.279 1.00 80.88 96 THR A CA 1
ATOM 744 C C . THR A 1 96 ? -3.427 -0.422 -11.690 1.00 80.88 96 THR A C 1
ATOM 746 O O . THR A 1 96 ? -4.205 0.319 -11.095 1.00 80.88 96 THR A O 1
ATOM 749 N N . TRP A 1 97 ? -3.638 -1.736 -11.804 1.00 82.50 97 TRP A N 1
ATOM 750 C CA . TRP A 1 97 ? -4.805 -2.403 -11.220 1.00 82.50 97 TRP A CA 1
ATOM 751 C C . TRP A 1 97 ? -4.831 -2.319 -9.693 1.00 82.50 97 TRP A C 1
ATOM 753 O O . TRP A 1 97 ? -5.888 -2.047 -9.130 1.00 82.50 97 TRP A O 1
ATOM 763 N N . ALA A 1 98 ? -3.683 -2.475 -9.029 1.00 81.25 98 ALA A N 1
ATOM 764 C CA . ALA A 1 98 ? -3.577 -2.296 -7.582 1.00 81.25 98 ALA A CA 1
ATOM 765 C C . ALA A 1 98 ? -3.963 -0.868 -7.159 1.00 81.25 98 ALA A C 1
ATOM 767 O O . ALA A 1 98 ? -4.724 -0.691 -6.210 1.00 81.25 98 ALA A O 1
ATOM 768 N N . LEU A 1 99 ? -3.509 0.145 -7.905 1.00 81.75 99 LEU A N 1
ATOM 769 C CA . LEU A 1 99 ? -3.838 1.545 -7.628 1.00 81.75 99 LEU A CA 1
ATOM 770 C C . LEU A 1 99 ? -5.333 1.838 -7.814 1.00 81.75 99 LEU A C 1
ATOM 772 O O . LEU A 1 99 ? -5.934 2.523 -6.993 1.00 81.75 99 LEU A O 1
ATOM 776 N N . LEU A 1 100 ? -5.945 1.288 -8.867 1.00 87.00 100 LEU A N 1
ATOM 777 C CA . LEU A 1 100 ? -7.387 1.408 -9.097 1.00 87.00 100 LEU A CA 1
ATOM 778 C C . LEU A 1 100 ? -8.187 0.757 -7.969 1.00 87.00 100 LEU A C 1
ATOM 780 O O . LEU A 1 100 ? -9.143 1.354 -7.475 1.00 87.00 100 LEU A O 1
ATOM 784 N N . TRP A 1 101 ? -7.781 -0.439 -7.539 1.00 84.50 101 TRP A N 1
ATOM 785 C CA . TRP A 1 101 ? -8.432 -1.136 -6.433 1.00 84.50 101 TRP A CA 1
ATOM 786 C C . TRP A 1 101 ? -8.332 -0.344 -5.130 1.00 84.50 101 TRP A C 1
ATOM 788 O O . TRP A 1 101 ? -9.319 -0.211 -4.409 1.00 84.50 101 TRP A O 1
ATOM 798 N N . TYR A 1 102 ? -7.166 0.253 -4.875 1.00 83.88 102 TYR A N 1
ATOM 799 C CA . TYR A 1 102 ? -6.965 1.138 -3.739 1.00 83.88 102 TYR A CA 1
ATOM 800 C C . TYR A 1 102 ? -7.904 2.352 -3.783 1.00 83.88 102 TYR A C 1
ATOM 802 O O . TYR A 1 102 ? -8.623 2.604 -2.818 1.00 83.88 102 TYR A O 1
ATOM 810 N N . CYS A 1 103 ? -7.989 3.049 -4.923 1.00 87.50 103 CYS A N 1
ATOM 811 C CA . CYS A 1 103 ? -8.913 4.171 -5.093 1.00 87.50 103 CYS A CA 1
ATOM 812 C C . CYS A 1 103 ? -10.372 3.771 -4.831 1.00 87.50 103 CYS A C 1
ATOM 814 O O . CYS A 1 103 ? -11.093 4.508 -4.162 1.00 87.50 103 CYS A O 1
ATOM 816 N N . ILE A 1 104 ? -10.806 2.604 -5.320 1.00 91.25 104 ILE A N 1
ATOM 817 C CA . ILE A 1 104 ? -12.164 2.092 -5.089 1.00 91.25 104 ILE A CA 1
ATOM 818 C C . ILE A 1 104 ? -12.402 1.850 -3.594 1.00 91.25 104 ILE A C 1
ATOM 820 O O . ILE A 1 104 ? -13.407 2.314 -3.060 1.00 91.25 104 ILE A O 1
ATOM 824 N N . ALA A 1 105 ? -11.478 1.179 -2.902 1.00 86.25 105 ALA A N 1
ATOM 825 C CA . ALA A 1 105 ? -11.596 0.928 -1.466 1.00 86.25 105 ALA A CA 1
ATOM 826 C C . ALA A 1 105 ? -11.662 2.236 -0.656 1.00 86.25 105 ALA A C 1
ATOM 828 O O . ALA A 1 105 ? -12.509 2.378 0.227 1.00 86.25 105 ALA A O 1
ATOM 829 N N . THR A 1 106 ? -10.827 3.225 -0.996 1.00 84.44 106 THR A N 1
ATOM 830 C CA . THR A 1 106 ? -10.867 4.552 -0.365 1.00 84.44 106 THR A CA 1
ATOM 831 C C . THR A 1 106 ? -12.193 5.270 -0.621 1.00 84.44 106 THR A C 1
ATOM 833 O O . THR A 1 106 ? -12.742 5.866 0.303 1.00 84.44 106 THR A O 1
ATOM 836 N N . LEU A 1 107 ? -12.739 5.200 -1.840 1.00 88.81 107 LEU A N 1
ATOM 837 C CA . LEU A 1 107 ? -14.037 5.801 -2.165 1.00 88.81 107 LEU A CA 1
ATOM 838 C C . LEU A 1 107 ? -15.180 5.164 -1.369 1.00 88.81 107 LEU A C 1
ATOM 840 O O . LEU A 1 107 ? -16.045 5.883 -0.875 1.00 88.81 107 LEU A O 1
ATOM 844 N N . ILE A 1 108 ? -15.165 3.839 -1.205 1.00 89.88 108 ILE A N 1
ATOM 845 C CA . ILE A 1 108 ? -16.158 3.124 -0.393 1.00 89.88 108 ILE A CA 1
ATOM 846 C C . ILE A 1 108 ? -16.085 3.588 1.068 1.00 89.88 108 ILE A C 1
ATOM 848 O O . ILE A 1 108 ? -17.115 3.944 1.637 1.00 89.88 108 ILE A O 1
ATOM 852 N N . MET A 1 109 ? -14.884 3.662 1.657 1.00 83.94 109 MET A N 1
ATOM 853 C CA . MET A 1 109 ? -14.719 4.177 3.025 1.00 83.94 109 MET A CA 1
ATOM 854 C C . MET A 1 109 ? -15.183 5.632 3.160 1.00 83.94 109 MET A C 1
ATOM 856 O O . MET A 1 109 ? -15.844 5.980 4.135 1.00 83.94 109 MET A O 1
ATOM 860 N N . ALA A 1 110 ? -14.851 6.487 2.189 1.00 84.50 110 ALA A N 1
ATOM 861 C CA . ALA A 1 110 ? -15.258 7.889 2.201 1.00 84.50 110 ALA A CA 1
ATOM 862 C C . ALA A 1 110 ? -16.785 8.038 2.134 1.00 84.50 110 ALA A C 1
ATOM 864 O O . ALA A 1 110 ? -17.355 8.888 2.818 1.00 84.50 110 ALA A O 1
ATOM 865 N N . TYR A 1 111 ? -17.449 7.190 1.346 1.00 86.69 111 TYR A N 1
ATOM 866 C CA . TYR A 1 111 ? -18.903 7.171 1.260 1.00 86.69 111 TYR A CA 1
ATOM 867 C C . TYR A 1 111 ? -19.549 6.705 2.571 1.00 86.69 111 TYR A C 1
ATOM 869 O O . TYR A 1 111 ? -20.509 7.321 3.026 1.00 86.69 111 TYR A O 1
ATOM 877 N N . GLU A 1 112 ? -18.996 5.674 3.218 1.00 79.06 112 GLU A N 1
ATOM 878 C CA . GLU A 1 112 ? -19.502 5.209 4.515 1.00 79.06 112 GLU A CA 1
ATOM 879 C C . GLU A 1 112 ? -19.322 6.269 5.616 1.00 79.06 112 GLU A C 1
ATOM 881 O O . GLU A 1 112 ? -20.223 6.469 6.428 1.00 79.06 112 GLU A O 1
ATOM 886 N N . LEU A 1 113 ? -18.195 6.993 5.616 1.00 72.19 113 LEU A N 1
ATOM 887 C CA . LEU A 1 113 ? -17.941 8.093 6.550 1.00 72.19 113 LEU A CA 1
ATOM 888 C C . LEU A 1 113 ? -18.886 9.279 6.320 1.00 72.19 113 LEU A C 1
ATOM 890 O O . LEU A 1 113 ? -19.328 9.889 7.283 1.00 72.19 113 LEU A O 1
ATOM 894 N N . SER A 1 114 ? -19.207 9.604 5.064 1.00 77.12 114 SER A N 1
ATOM 895 C CA . SER A 1 114 ? -20.123 10.707 4.740 1.00 77.12 114 SER A CA 1
ATOM 896 C C . SER A 1 114 ? -21.578 10.426 5.126 1.00 77.12 114 SER A C 1
ATOM 898 O O . SER A 1 114 ? -22.372 11.364 5.177 1.00 77.12 114 SER A O 1
ATOM 900 N N . HIS A 1 115 ? -21.949 9.159 5.317 1.00 62.91 115 HIS A N 1
ATOM 901 C CA . HIS A 1 115 ? -23.323 8.745 5.607 1.00 62.91 115 HIS A CA 1
ATOM 902 C C . HIS A 1 115 ? -23.569 8.482 7.112 1.00 62.91 115 HIS A C 1
ATOM 904 O O . HIS A 1 115 ? -24.684 8.113 7.493 1.00 62.91 115 HIS A O 1
ATOM 910 N N . ARG A 1 116 ? -22.556 8.672 7.968 1.00 52.41 116 ARG A N 1
ATOM 911 C CA . ARG A 1 116 ? -22.665 8.648 9.437 1.00 52.41 116 ARG A CA 1
ATOM 912 C C . ARG A 1 116 ? -22.643 10.060 10.006 1.00 52.41 116 ARG A C 1
ATOM 914 O O . ARG A 1 116 ? -23.350 10.265 11.015 1.00 52.41 116 ARG A O 1
#

Radius of gyration: 19.91 Å; chains: 1; bounding box: 53×30×48 Å

pLDDT: mean 76.5, std 10.75, range [46.22, 91.25]

Secondary structure (DSSP, 8-state):
---HHHHHTTS---HHHHHHHHHHHHHHHHHHHHHHHHHHHHHHHHHTTSS-S---STT-TTSHHHHHHHHHHHHHHHHHHHHHHHHHH-HHHHHHHHHHHHHHHHHHHHHHHHT-

Foldseek 3Di:
DDDPVNVVVPDPDDPVNVVLVVLVVVVVVVVVVVVVVLVVCLVVCDVVQQADPDQPDPPRCRHSVVSVVVVVVCVVVCCVVLVVVCVVVHVVVSSVVVVVVVVVVVVVVVVVVVVD

Sequence (116 aa):
APTIAARIDRLPPSKTVRNMVILLSLGGLFEFYDLFLTAYIAPGLFKSGVFTATTKGLFGFQGIASFVAALFLGLWVGTLFVSWLSDRYGRRAVYTWALLWYCIATLIMAYELSHR